Protein AF-A0AAV3QDL3-F1 (afdb_monomer)

Organism: Lithospermum erythrorhizon (NCBI:txid34254)

Nearest PDB structures (foldseek):
  8r7c-assembly2_E  TM=6.552E-01  e=3.019E+00  Homo sapiens

Secondary structure (DSSP, 8-state):
--TTTT----S---EETTEETTTTS-HHHHHHHHHHHHHHHHHTS-TTSS-HHHHHHHHHHHHHHHHHHHHHHS---HHHHHHHH-

Radius of gyration: 17.23 Å; Cα contacts (8 Å, |Δi|>4): 35; chains: 1; bounding box: 37×18×56 Å

Structure (mmCIF, N/CA/C/O backbone):
data_AF-A0AAV3QDL3-F1
#
_entry.id   AF-A0AAV3QDL3-F1
#
loop_
_atom_site.group_PDB
_atom_site.id
_atom_site.type_symbol
_atom_site.label_atom_id
_atom_site.label_alt_id
_atom_site.label_comp_id
_atom_site.label_asym_id
_atom_site.label_entity_id
_atom_site.label_seq_id
_atom_site.pdbx_PDB_ins_code
_atom_site.Cartn_x
_atom_site.Cartn_y
_atom_site.Cartn_z
_atom_site.occupancy
_atom_site.B_iso_or_equiv
_atom_site.auth_seq_id
_atom_site.auth_comp_id
_atom_site.auth_asym_id
_atom_site.auth_atom_id
_atom_site.pdbx_PDB_model_num
ATOM 1 N N . MET A 1 1 ? 17.943 -8.458 -35.359 1.00 48.28 1 MET A N 1
ATOM 2 C CA . MET A 1 1 ? 16.756 -9.298 -35.061 1.00 48.28 1 MET A CA 1
ATOM 3 C C . MET A 1 1 ? 15.423 -8.543 -34.972 1.00 48.28 1 MET A C 1
ATOM 5 O O . MET A 1 1 ? 14.407 -9.196 -35.122 1.00 48.28 1 MET A O 1
ATOM 9 N N . ARG A 1 2 ? 15.360 -7.218 -34.742 1.00 51.47 2 ARG A N 1
ATOM 10 C CA . ARG A 1 2 ? 14.068 -6.495 -34.611 1.00 51.47 2 ARG A CA 1
ATOM 11 C C . ARG A 1 2 ? 13.398 -6.137 -35.947 1.00 51.47 2 ARG A C 1
ATOM 13 O O . ARG A 1 2 ? 12.182 -6.148 -36.034 1.00 51.47 2 ARG A O 1
ATOM 20 N N . SER A 1 3 ? 14.184 -5.897 -36.996 1.00 57.22 3 SER A N 1
ATOM 21 C CA . SER A 1 3 ? 13.696 -5.580 -38.346 1.00 57.22 3 SER A CA 1
ATOM 22 C C . SER A 1 3 ? 13.229 -6.794 -39.158 1.00 57.22 3 SER A C 1
ATOM 24 O O . SER A 1 3 ? 12.579 -6.619 -40.177 1.00 57.22 3 SER A O 1
ATOM 26 N N . ILE A 1 4 ? 13.534 -8.019 -38.716 1.00 66.62 4 ILE A N 1
ATOM 27 C CA . ILE A 1 4 ? 13.197 -9.251 -39.453 1.00 66.62 4 ILE A CA 1
ATOM 28 C C . ILE A 1 4 ? 11.715 -9.622 -39.263 1.00 66.62 4 ILE A C 1
ATOM 30 O O . ILE A 1 4 ? 11.120 -10.241 -40.134 1.00 66.62 4 ILE A O 1
ATOM 34 N N . LEU A 1 5 ? 11.106 -9.220 -38.140 1.00 75.25 5 LEU A N 1
ATOM 35 C CA . LEU A 1 5 ? 9.745 -9.622 -37.757 1.00 75.25 5 LEU A CA 1
ATOM 36 C C . LEU A 1 5 ? 8.667 -8.563 -38.046 1.00 75.25 5 LEU A C 1
ATOM 38 O O . LEU A 1 5 ? 7.501 -8.809 -37.761 1.00 75.25 5 LEU A O 1
ATOM 42 N N . GLY A 1 6 ? 9.028 -7.381 -38.564 1.00 67.50 6 GLY A N 1
ATOM 43 C CA . GLY A 1 6 ? 8.059 -6.330 -38.920 1.00 67.50 6 GLY A CA 1
ATOM 44 C C . GLY A 1 6 ? 7.182 -5.817 -37.766 1.00 67.50 6 GLY A C 1
ATOM 45 O O . GLY A 1 6 ? 6.145 -5.210 -38.011 1.00 67.50 6 GLY A O 1
ATOM 46 N N . MET A 1 7 ? 7.557 -6.067 -36.507 1.00 66.12 7 MET A N 1
ATOM 47 C CA . MET A 1 7 ? 6.725 -5.723 -35.354 1.00 66.12 7 MET A CA 1
ATOM 48 C C . MET A 1 7 ? 6.902 -4.262 -34.936 1.00 66.12 7 MET A C 1
ATOM 50 O O . MET A 1 7 ? 8.003 -3.825 -34.599 1.00 66.12 7 MET A O 1
ATOM 54 N N . GLN A 1 8 ? 5.789 -3.528 -34.921 1.00 64.25 8 GLN A N 1
ATOM 55 C CA . GLN A 1 8 ? 5.699 -2.171 -34.389 1.00 64.25 8 GLN A CA 1
ATOM 56 C C . GLN A 1 8 ? 5.746 -2.214 -32.853 1.00 64.25 8 GLN A C 1
ATOM 58 O O . GLN A 1 8 ? 5.045 -3.008 -32.224 1.00 64.25 8 GLN A O 1
ATOM 63 N N . GLU A 1 9 ? 6.586 -1.377 -32.238 1.00 63.16 9 GLU A N 1
ATOM 64 C CA . GLU A 1 9 ? 6.681 -1.277 -30.779 1.00 63.16 9 GLU A CA 1
ATOM 65 C C . GLU A 1 9 ? 5.378 -0.682 -30.224 1.00 63.16 9 GLU A C 1
ATOM 67 O O . GLU A 1 9 ? 5.104 0.510 -30.367 1.00 63.16 9 GLU A O 1
ATOM 72 N N . VAL A 1 10 ? 4.548 -1.522 -29.602 1.00 62.94 10 VAL A N 1
ATOM 73 C CA . VAL A 1 10 ? 3.342 -1.070 -28.901 1.00 62.94 10 VAL A CA 1
ATOM 74 C C . VAL A 1 10 ? 3.783 -0.415 -27.594 1.00 62.94 10 VAL A C 1
ATOM 76 O O . VAL A 1 10 ? 4.100 -1.092 -26.618 1.00 62.94 10 VAL A O 1
ATOM 79 N N . SER A 1 11 ? 3.827 0.916 -27.586 1.00 58.53 11 SER A N 1
ATOM 80 C CA . SER A 1 11 ? 4.322 1.723 -26.462 1.00 58.53 11 SER A CA 1
ATOM 81 C C . SER A 1 11 ? 3.425 1.680 -25.220 1.00 58.53 11 SER A C 1
ATOM 83 O O . SER A 1 11 ? 3.900 1.915 -24.110 1.00 58.53 11 SER A O 1
ATOM 85 N N . TYR A 1 12 ? 2.138 1.358 -25.383 1.00 57.97 12 TYR A N 1
ATOM 86 C CA . TYR A 1 12 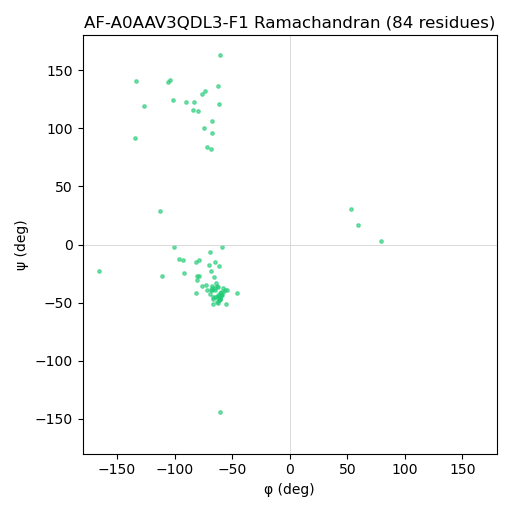? 1.168 1.298 -24.294 1.00 57.97 12 TYR A CA 1
ATOM 87 C C . TYR A 1 12 ? 0.324 0.026 -24.384 1.00 57.97 12 TYR A C 1
ATOM 89 O O . TYR A 1 12 ? -0.720 -0.026 -25.030 1.00 57.97 12 TYR A O 1
ATOM 97 N N . GLN A 1 13 ? 0.784 -1.020 -23.707 1.00 60.25 13 G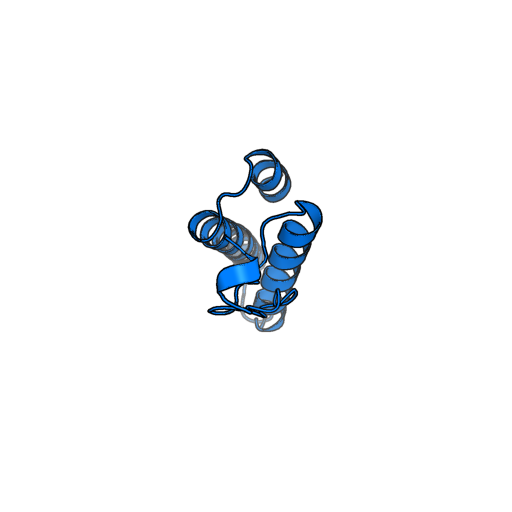LN A N 1
ATOM 98 C CA . GLN A 1 13 ? -0.062 -2.151 -23.349 1.00 60.25 13 GLN A CA 1
ATOM 99 C C . GLN A 1 13 ? -0.769 -1.742 -22.056 1.00 60.25 13 GLN A C 1
ATOM 101 O O . GLN A 1 13 ? -0.091 -1.467 -21.070 1.00 60.25 13 GLN A O 1
ATOM 106 N N . GLY A 1 14 ? -2.096 -1.602 -22.079 1.00 64.06 14 GLY A N 1
ATOM 107 C CA . GLY A 1 14 ? -2.897 -1.088 -20.961 1.00 64.06 14 GLY A CA 1
ATOM 108 C C . GLY A 1 14 ? -2.802 -1.906 -19.660 1.00 64.06 14 GLY A C 1
ATOM 109 O O . GLY A 1 14 ? -1.763 -2.445 -19.282 1.00 64.06 14 GLY A O 1
ATOM 110 N N . ASN A 1 15 ? -3.901 -2.015 -18.917 1.00 64.94 15 ASN A N 1
ATOM 111 C CA . ASN A 1 15 ? -3.899 -2.810 -17.688 1.00 64.94 15 ASN A CA 1
ATOM 112 C C . ASN A 1 15 ? -4.036 -4.305 -18.023 1.00 64.94 15 ASN A C 1
ATOM 114 O O . ASN A 1 15 ? -5.094 -4.724 -18.490 1.00 64.94 15 ASN A O 1
ATOM 118 N N . TYR A 1 16 ? -3.019 -5.121 -17.743 1.00 65.88 16 TYR A N 1
ATOM 119 C CA . TYR A 1 16 ? -3.136 -6.580 -17.763 1.00 65.88 16 TYR A CA 1
ATOM 120 C C . TYR A 1 16 ? -3.546 -7.077 -16.374 1.00 65.88 16 TYR A C 1
ATOM 122 O O . TYR A 1 16 ? -2.890 -6.772 -15.379 1.00 65.88 16 TYR A O 1
ATOM 130 N N . LEU A 1 17 ? -4.667 -7.802 -16.279 1.00 66.94 17 LEU A N 1
ATOM 131 C CA . LEU A 1 17 ? -5.235 -8.283 -15.003 1.00 66.94 17 LEU A CA 1
ATOM 132 C C . LEU A 1 17 ? -5.446 -7.165 -13.957 1.00 66.94 17 LEU A C 1
ATOM 134 O O . LEU A 1 17 ? -5.348 -7.378 -12.750 1.00 66.94 17 LEU A O 1
ATOM 138 N N . GLY A 1 18 ? -5.722 -5.945 -14.426 1.00 67.44 18 GLY A N 1
ATOM 139 C CA . GLY A 1 18 ? -5.916 -4.771 -13.573 1.00 67.44 18 GLY A CA 1
ATOM 140 C C . GLY A 1 18 ? -4.629 -4.117 -13.060 1.00 67.44 18 GLY A C 1
ATOM 141 O O . GLY A 1 18 ? -4.744 -3.143 -12.315 1.00 67.44 18 GLY A O 1
ATOM 142 N N . LEU A 1 19 ? -3.454 -4.611 -13.471 1.00 66.81 19 LEU A N 1
ATOM 143 C CA . LEU A 1 19 ? -2.118 -4.068 -13.207 1.00 66.81 19 LEU A CA 1
ATOM 144 C C . LEU A 1 19 ? -1.569 -3.404 -14.474 1.00 66.81 19 LEU A C 1
ATOM 146 O O . LEU A 1 19 ? -1.742 -3.932 -15.567 1.00 66.81 19 LEU A O 1
ATOM 150 N N . LEU A 1 20 ? -0.897 -2.257 -14.355 1.00 67.75 20 LEU A N 1
ATOM 151 C CA . LEU A 1 20 ? -0.271 -1.609 -15.514 1.00 67.75 20 LEU A CA 1
ATOM 152 C C . LEU A 1 20 ? 0.785 -2.550 -16.108 1.00 67.75 20 LEU A C 1
ATOM 154 O O . LEU A 1 20 ? 1.753 -2.894 -15.425 1.00 67.75 20 LEU A O 1
ATOM 158 N N . SER A 1 21 ? 0.634 -2.926 -17.380 1.00 63.03 21 SER A N 1
ATOM 159 C CA . SER A 1 21 ? 1.582 -3.832 -18.055 1.00 63.03 21 SER A CA 1
ATOM 160 C C . SER A 1 21 ? 3.001 -3.250 -18.133 1.00 63.03 21 SER A C 1
ATOM 162 O O . SER A 1 21 ? 3.965 -3.987 -18.301 1.00 63.03 21 SER A O 1
ATOM 164 N N . HIS A 1 22 ? 3.135 -1.929 -17.959 1.00 63.19 22 HIS A N 1
ATOM 165 C CA . HIS A 1 22 ? 4.397 -1.190 -17.942 1.00 63.19 22 HIS A CA 1
ATOM 166 C C . HIS A 1 22 ? 4.742 -0.596 -16.552 1.00 63.19 22 HIS A C 1
ATOM 168 O O . HIS A 1 22 ? 5.442 0.413 -16.447 1.00 63.19 22 HIS A O 1
ATOM 174 N N . ILE A 1 23 ? 4.308 -1.207 -15.439 1.00 64.00 23 ILE A N 1
ATOM 175 C CA . ILE A 1 23 ? 4.942 -0.923 -14.136 1.00 64.00 23 ILE A CA 1
ATOM 176 C C . ILE A 1 23 ? 6.372 -1.475 -14.193 1.00 64.00 23 ILE A C 1
ATOM 178 O O . ILE A 1 23 ? 6.619 -2.664 -14.017 1.00 64.00 23 ILE A O 1
ATOM 182 N N . GLY A 1 24 ? 7.341 -0.618 -14.504 1.00 59.28 24 GLY A N 1
ATOM 183 C CA . GLY A 1 24 ? 8.721 -1.089 -14.642 1.00 59.28 24 GLY A CA 1
ATOM 184 C C . GLY A 1 24 ? 9.802 -0.022 -14.662 1.00 59.28 24 GLY A C 1
ATOM 185 O O . GLY A 1 24 ? 10.940 -0.335 -14.326 1.00 59.28 24 GLY A O 1
ATOM 186 N N . ARG A 1 25 ? 9.487 1.234 -15.009 1.00 60.09 25 ARG A N 1
ATOM 187 C CA . ARG A 1 25 ? 10.538 2.250 -15.213 1.00 60.09 25 ARG A CA 1
ATOM 188 C C . ARG A 1 25 ? 10.580 3.366 -14.169 1.00 60.09 25 ARG A C 1
ATOM 190 O O . ARG A 1 25 ? 11.654 3.901 -13.920 1.00 60.09 25 ARG A O 1
ATOM 197 N N . SER A 1 26 ? 9.463 3.706 -13.519 1.00 71.94 26 SER A N 1
ATOM 198 C CA . SER A 1 26 ? 9.400 4.856 -12.603 1.00 71.94 26 SER A CA 1
ATOM 199 C C . SER A 1 26 ? 8.874 4.495 -11.216 1.00 71.94 26 SER A C 1
ATOM 201 O O . SER A 1 26 ? 7.711 4.132 -11.053 1.00 71.94 26 SER A O 1
ATOM 203 N N . LYS A 1 27 ? 9.704 4.701 -10.181 1.00 71.31 27 LYS A N 1
ATOM 204 C CA . LYS A 1 27 ? 9.312 4.536 -8.766 1.00 71.31 27 LYS A CA 1
ATOM 205 C C . LYS A 1 27 ? 8.077 5.374 -8.403 1.00 71.31 27 LYS A C 1
ATOM 207 O O . LYS A 1 27 ? 7.205 4.912 -7.673 1.00 71.31 27 LYS A O 1
ATOM 212 N N . ARG A 1 28 ? 7.993 6.596 -8.944 1.00 76.38 28 ARG A N 1
ATOM 213 C CA . ARG A 1 28 ? 6.887 7.538 -8.699 1.00 76.38 28 ARG A CA 1
ATOM 214 C C . ARG A 1 28 ? 5.571 7.049 -9.298 1.00 76.38 28 ARG A C 1
ATOM 216 O O . ARG A 1 28 ? 4.519 7.244 -8.702 1.00 76.38 28 ARG A O 1
ATOM 223 N N . GLU A 1 29 ? 5.631 6.422 -10.468 1.00 77.38 29 GLU A N 1
ATOM 224 C CA . GLU A 1 29 ? 4.451 5.892 -11.153 1.00 77.38 29 GLU A CA 1
ATOM 225 C C . GLU A 1 29 ? 3.865 4.696 -10.402 1.00 77.38 29 GLU A C 1
ATOM 227 O O . GLU A 1 29 ? 2.660 4.652 -10.167 1.00 77.38 29 GLU A O 1
ATOM 232 N N . VAL A 1 30 ? 4.725 3.790 -9.926 1.00 78.12 30 VAL A N 1
ATOM 233 C CA . VAL A 1 30 ? 4.305 2.666 -9.077 1.00 78.12 30 VAL A CA 1
ATOM 234 C C . VAL A 1 30 ? 3.653 3.159 -7.791 1.00 78.12 30 VAL A C 1
ATOM 236 O O . VAL A 1 30 ? 2.582 2.679 -7.425 1.00 78.12 30 VAL A O 1
ATOM 239 N N . PHE A 1 31 ? 4.275 4.125 -7.112 1.00 79.62 31 PHE A N 1
ATOM 240 C CA . PHE A 1 31 ? 3.723 4.680 -5.879 1.00 79.62 31 PHE A CA 1
ATOM 241 C C . PHE A 1 31 ? 2.347 5.311 -6.119 1.00 79.62 31 PHE A C 1
ATOM 243 O O . PHE A 1 31 ? 1.394 5.008 -5.404 1.00 79.62 31 PHE A O 1
ATOM 250 N N . ARG A 1 32 ? 2.208 6.119 -7.177 1.00 83.44 32 ARG A N 1
ATOM 251 C CA . ARG A 1 32 ? 0.926 6.730 -7.553 1.00 83.44 32 ARG A CA 1
ATOM 252 C C . ARG A 1 32 ? -0.136 5.680 -7.874 1.00 83.44 32 ARG A C 1
ATOM 254 O O . ARG A 1 32 ? -1.276 5.824 -7.447 1.00 83.44 32 ARG A O 1
ATOM 261 N N . TYR A 1 33 ? 0.239 4.621 -8.589 1.00 83.25 33 TYR A N 1
ATOM 262 C CA . TYR A 1 33 ? -0.655 3.508 -8.890 1.00 83.25 33 TYR A CA 1
ATOM 263 C C . TYR A 1 33 ? -1.145 2.811 -7.611 1.00 83.25 33 TYR A C 1
ATOM 265 O O . TYR A 1 33 ? -2.344 2.586 -7.454 1.00 83.25 33 TYR A O 1
ATOM 273 N N . ILE A 1 34 ? -0.239 2.513 -6.674 1.00 83.69 34 ILE A N 1
ATOM 274 C CA . ILE A 1 34 ? -0.583 1.889 -5.389 1.00 83.69 34 ILE A CA 1
ATOM 275 C C . ILE A 1 34 ? -1.521 2.791 -4.582 1.00 83.69 34 ILE A C 1
ATOM 277 O O . ILE A 1 34 ? -2.555 2.314 -4.115 1.00 83.69 34 ILE A O 1
ATOM 281 N N . MET A 1 35 ? -1.202 4.083 -4.464 1.00 85.38 35 MET A N 1
ATOM 282 C CA . MET A 1 35 ? -2.031 5.047 -3.735 1.00 85.38 35 MET A CA 1
ATOM 283 C C . MET A 1 35 ? -3.429 5.178 -4.341 1.00 85.38 35 MET A C 1
ATOM 285 O O . MET A 1 35 ? -4.412 5.104 -3.609 1.00 85.38 35 MET A O 1
ATOM 289 N N . GLY A 1 36 ? -3.537 5.259 -5.670 1.00 88.19 36 GLY A N 1
ATOM 290 C CA . GLY A 1 36 ? -4.835 5.276 -6.348 1.00 88.19 36 GLY A CA 1
ATOM 291 C C . GLY A 1 36 ? -5.666 4.026 -6.043 1.00 88.19 36 GLY A C 1
ATOM 292 O O . GLY A 1 36 ? -6.837 4.128 -5.690 1.00 88.19 36 GLY A O 1
ATOM 293 N N . LYS A 1 37 ? -5.050 2.835 -6.061 1.00 86.75 37 LYS A N 1
ATOM 294 C CA . LYS A 1 37 ? -5.745 1.586 -5.704 1.00 86.75 37 LYS A CA 1
ATOM 295 C C . LYS A 1 37 ? -6.194 1.549 -4.243 1.00 86.75 37 LYS A C 1
ATOM 297 O O . LYS A 1 37 ? -7.259 1.000 -3.963 1.00 86.75 37 LYS A O 1
ATOM 302 N N . VAL A 1 38 ? -5.401 2.091 -3.317 1.00 87.00 38 VAL A N 1
ATOM 303 C CA . VAL A 1 38 ? -5.794 2.219 -1.904 1.00 87.00 38 VAL A CA 1
ATOM 304 C C . VAL A 1 38 ? -7.017 3.128 -1.793 1.00 87.00 38 VAL A C 1
ATOM 306 O O . VAL A 1 38 ? -8.011 2.730 -1.187 1.00 87.00 38 VAL A O 1
ATOM 309 N N . GLU A 1 39 ? -6.982 4.307 -2.413 1.00 87.38 39 GLU A N 1
ATOM 310 C CA . GLU A 1 39 ? -8.098 5.257 -2.387 1.00 87.38 39 GLU A CA 1
ATOM 311 C C . GLU A 1 39 ? -9.380 4.674 -2.983 1.00 87.38 39 GLU A C 1
ATOM 313 O O . GLU A 1 39 ? -10.443 4.812 -2.377 1.00 87.38 39 GLU A O 1
ATOM 318 N N . ASP A 1 40 ? -9.295 3.973 -4.114 1.00 87.81 40 ASP A N 1
ATOM 319 C CA . ASP A 1 40 ? -10.449 3.331 -4.751 1.00 87.81 40 ASP A CA 1
ATOM 320 C C . ASP A 1 40 ? -11.109 2.303 -3.820 1.00 87.81 40 ASP A C 1
ATOM 322 O O . ASP A 1 40 ? -12.335 2.260 -3.676 1.00 87.81 40 ASP A O 1
ATOM 326 N N . ARG A 1 41 ? -10.296 1.487 -3.133 1.00 85.56 41 ARG A N 1
ATOM 327 C CA . ARG A 1 41 ? -10.790 0.495 -2.164 1.00 85.56 41 ARG A CA 1
ATOM 328 C C . ARG A 1 41 ? -11.405 1.152 -0.935 1.00 85.56 41 ARG A C 1
ATOM 330 O O . ARG A 1 41 ? -12.400 0.647 -0.419 1.00 85.56 41 ARG A O 1
ATOM 337 N N . MET A 1 42 ? -10.845 2.275 -0.496 1.00 83.19 42 MET A N 1
ATOM 338 C CA . MET A 1 42 ? -11.358 3.048 0.632 1.00 83.19 42 MET A CA 1
ATOM 339 C C . MET A 1 42 ? -12.666 3.776 0.289 1.00 83.19 42 MET A C 1
ATOM 341 O O . MET A 1 42 ? -13.580 3.786 1.113 1.00 83.19 42 MET A O 1
ATOM 345 N N . ARG A 1 43 ? -12.803 4.333 -0.924 1.00 83.19 43 ARG A N 1
ATOM 346 C CA . ARG A 1 43 ? -14.029 5.017 -1.390 1.00 83.19 43 ARG A CA 1
ATOM 347 C C . ARG A 1 43 ? -15.231 4.083 -1.473 1.00 83.19 43 ARG A C 1
ATOM 349 O O . ARG A 1 43 ? -16.341 4.501 -1.160 1.00 83.19 43 ARG A O 1
ATOM 356 N N . GLY A 1 44 ? -15.021 2.824 -1.857 1.00 76.88 44 GLY A N 1
ATOM 357 C CA . GLY A 1 44 ? -16.086 1.817 -1.910 1.00 76.88 44 GLY A CA 1
ATOM 358 C C . GLY A 1 44 ? -16.612 1.378 -0.538 1.00 76.88 44 GLY A C 1
ATOM 359 O O . GLY A 1 44 ? -17.581 0.621 -0.466 1.00 76.88 44 GLY A O 1
ATOM 360 N N . TRP A 1 45 ? -15.991 1.821 0.558 1.00 77.69 45 TRP A N 1
ATOM 361 C CA . TRP A 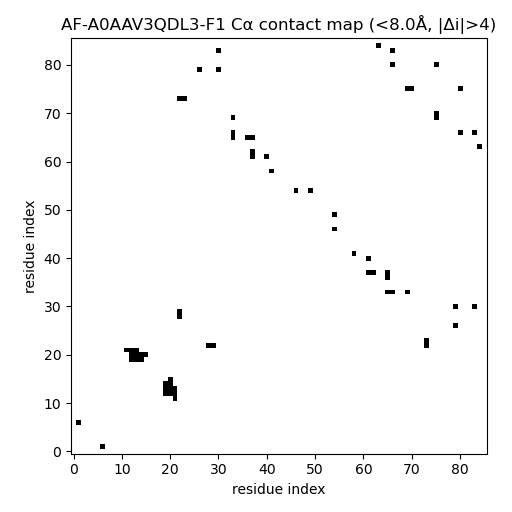1 45 ? -16.248 1.285 1.887 1.00 77.69 45 TRP A CA 1
ATOM 362 C C . TRP A 1 45 ? -17.171 2.189 2.720 1.00 77.69 45 TRP A C 1
ATOM 364 O O . TRP A 1 45 ? -16.891 3.365 2.959 1.00 77.69 45 TRP A O 1
ATOM 374 N N . LYS A 1 46 ? -18.289 1.637 3.220 1.00 65.75 46 LYS A N 1
ATOM 375 C CA . LYS A 1 46 ? -19.249 2.354 4.083 1.00 65.75 46 LYS A CA 1
ATOM 376 C C . LYS A 1 46 ? -18.657 2.578 5.480 1.00 65.75 46 LYS A C 1
ATOM 378 O O . LYS A 1 4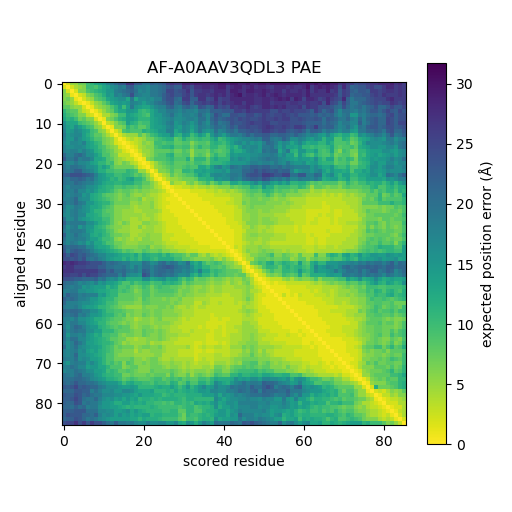6 ? -18.957 1.861 6.433 1.00 65.75 46 LYS A O 1
ATOM 383 N N . GLY A 1 47 ? -17.870 3.642 5.635 1.00 64.06 47 GLY A N 1
ATOM 384 C CA . GLY A 1 47 ? -17.220 4.036 6.894 1.00 64.06 47 GLY A CA 1
ATOM 385 C C . GLY A 1 47 ? -18.148 4.311 8.093 1.00 64.06 47 GLY A C 1
ATOM 386 O O . GLY A 1 47 ? -17.651 4.589 9.181 1.00 64.06 47 GLY A O 1
ATOM 387 N N . LYS A 1 48 ? -19.477 4.233 7.942 1.00 63.97 48 LYS A N 1
ATOM 388 C CA . LYS A 1 48 ? -20.447 4.374 9.044 1.00 63.97 48 LYS A CA 1
ATOM 389 C C . LYS A 1 48 ? -20.644 3.092 9.871 1.00 63.97 48 LYS A C 1
ATOM 391 O O . LYS A 1 48 ? -21.190 3.190 10.960 1.00 63.97 48 LYS A O 1
ATOM 396 N N . LEU A 1 49 ? -20.197 1.924 9.391 1.00 74.38 49 LEU A N 1
ATOM 397 C CA . LEU A 1 49 ? -20.412 0.635 10.075 1.00 74.38 49 LEU A CA 1
ATOM 398 C C . LEU A 1 49 ? -19.277 0.216 11.025 1.00 74.38 49 LEU A C 1
ATOM 400 O O . LEU A 1 49 ? -19.454 -0.708 11.810 1.00 74.38 49 LEU A O 1
ATOM 404 N N . LEU A 1 50 ? -18.112 0.870 10.968 1.00 79.62 50 LEU A N 1
ATOM 405 C CA . LEU A 1 50 ? -16.968 0.526 11.817 1.00 79.62 50 LEU A CA 1
ATOM 406 C C . LEU A 1 50 ? -16.775 1.509 12.965 1.00 79.62 50 LEU A C 1
ATOM 408 O O . LEU A 1 50 ? -16.831 2.729 12.786 1.00 79.62 50 LEU A O 1
ATOM 412 N N . SER A 1 51 ? -16.406 0.954 14.119 1.00 88.31 51 SER A N 1
ATOM 413 C CA . SER A 1 51 ? -15.822 1.707 15.225 1.00 88.31 51 SER A CA 1
ATOM 414 C C . SER A 1 51 ? -14.512 2.385 14.800 1.00 88.31 51 SER A C 1
ATOM 416 O O . SER A 1 51 ? -13.883 2.012 13.805 1.00 88.31 51 SER A O 1
ATOM 418 N N . GLN A 1 52 ? -14.055 3.374 15.572 1.00 86.00 52 GLN A N 1
ATOM 419 C CA . GLN A 1 52 ? -12.784 4.062 15.298 1.00 86.00 52 GLN A CA 1
ATOM 420 C C . GLN A 1 52 ? -11.590 3.093 15.268 1.00 86.00 52 GLN A C 1
ATOM 422 O O . GLN A 1 52 ? -10.709 3.215 14.417 1.00 86.00 52 GLN A O 1
ATOM 427 N N . ALA A 1 53 ? -11.590 2.087 16.146 1.00 89.00 53 ALA A N 1
ATOM 428 C CA . ALA A 1 53 ? -10.593 1.020 16.135 1.00 89.00 53 ALA A CA 1
ATOM 429 C C . ALA A 1 53 ? -10.685 0.172 14.856 1.00 89.00 53 ALA A C 1
ATOM 431 O O . ALA A 1 53 ? -9.670 -0.061 14.200 1.00 89.00 53 ALA A O 1
ATOM 432 N N . GLY A 1 54 ? -11.900 -0.207 14.445 1.00 87.19 54 GLY A N 1
ATOM 433 C CA . GLY A 1 54 ? -12.126 -0.959 13.210 1.00 87.19 54 GLY A CA 1
ATOM 434 C C . GLY A 1 54 ? -11.627 -0.216 11.970 1.00 87.19 54 GLY A C 1
ATOM 435 O O . GLY A 1 54 ? -10.979 -0.812 11.112 1.00 87.19 54 GLY A O 1
ATOM 436 N N . LYS A 1 55 ? -11.844 1.104 11.901 1.00 86.31 55 LYS A N 1
ATOM 437 C CA . LYS A 1 55 ? -11.340 1.946 10.802 1.00 86.31 55 LYS A CA 1
ATOM 438 C C . LYS A 1 55 ? -9.816 1.923 10.712 1.00 86.31 55 LYS A C 1
ATOM 440 O O . LYS A 1 55 ? -9.283 1.755 9.620 1.00 86.31 55 LYS A O 1
ATOM 445 N N . LYS A 1 56 ? -9.114 2.044 11.845 1.00 89.12 56 LYS A N 1
ATOM 446 C CA . LYS A 1 56 ? -7.640 1.994 11.885 1.00 89.12 56 LYS A CA 1
ATOM 447 C C . LYS A 1 56 ? -7.103 0.648 11.399 1.00 89.12 56 LYS A C 1
ATOM 449 O O . LYS A 1 56 ? -6.170 0.615 10.598 1.00 89.12 56 LYS A O 1
ATOM 454 N N . VAL A 1 57 ? -7.709 -0.451 11.849 1.00 90.69 57 VAL A N 1
ATOM 455 C CA . VAL A 1 57 ? -7.321 -1.807 11.428 1.00 90.69 57 VAL A CA 1
ATOM 456 C C . VAL A 1 57 ? -7.553 -1.998 9.933 1.00 90.69 57 VAL A C 1
ATOM 458 O O . VAL A 1 57 ? -6.671 -2.489 9.234 1.00 90.69 57 VAL A O 1
ATOM 461 N N . MET A 1 58 ? -8.704 -1.558 9.427 1.00 86.44 58 MET A N 1
ATOM 462 C CA . MET A 1 58 ? -9.035 -1.656 8.010 1.00 86.44 58 MET A CA 1
ATOM 463 C C . MET A 1 58 ? -8.055 -0.871 7.136 1.00 86.44 58 MET A C 1
ATOM 465 O O . MET A 1 58 ? -7.549 -1.425 6.163 1.00 86.44 58 MET A O 1
ATOM 469 N N . ILE A 1 59 ? -7.756 0.383 7.494 1.00 88.31 59 ILE A N 1
ATOM 470 C CA . ILE A 1 59 ? -6.778 1.201 6.764 1.00 88.31 59 ILE A CA 1
ATOM 471 C C . ILE A 1 59 ? -5.445 0.456 6.701 1.00 88.31 59 ILE A C 1
ATOM 473 O O . ILE A 1 59 ? -4.942 0.224 5.607 1.00 88.31 59 ILE A O 1
ATOM 477 N N . LYS A 1 60 ? -4.933 -0.013 7.847 1.00 89.44 60 LYS A N 1
ATOM 478 C CA . LYS A 1 60 ? -3.672 -0.766 7.919 1.00 89.44 60 LYS A CA 1
ATOM 479 C C . LYS A 1 60 ? -3.688 -2.033 7.058 1.00 89.44 60 LYS A C 1
ATOM 481 O O . LYS A 1 60 ? -2.693 -2.350 6.409 1.00 89.44 60 LYS A O 1
ATOM 486 N N . ALA A 1 61 ? -4.800 -2.765 7.048 1.00 89.94 61 ALA A N 1
ATOM 487 C CA . ALA A 1 61 ? -4.937 -3.984 6.260 1.00 89.94 61 ALA A CA 1
ATOM 488 C C . ALA A 1 61 ? -4.913 -3.694 4.750 1.00 89.94 61 ALA A C 1
ATOM 490 O O . ALA A 1 61 ? -4.167 -4.339 4.011 1.00 89.94 61 ALA A O 1
ATOM 491 N N . VAL A 1 62 ? -5.680 -2.698 4.295 1.00 88.19 62 VAL A N 1
ATOM 492 C CA . VAL A 1 62 ? -5.766 -2.319 2.874 1.00 88.19 62 VAL A CA 1
ATOM 493 C C . VAL A 1 62 ? -4.441 -1.740 2.380 1.00 88.19 62 VAL A C 1
ATOM 495 O O . VAL A 1 62 ? -3.959 -2.1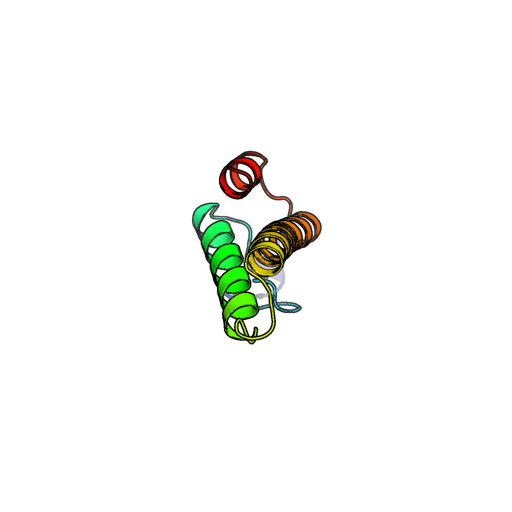52 1.321 1.00 88.19 62 VAL A O 1
ATOM 498 N N . THR A 1 63 ? -3.821 -0.842 3.151 1.00 87.12 63 THR A N 1
ATOM 499 C CA . THR A 1 63 ? -2.527 -0.252 2.784 1.00 87.12 63 THR A CA 1
ATOM 500 C C . THR A 1 63 ? -1.402 -1.273 2.769 1.00 87.12 63 THR A C 1
ATOM 502 O O . THR A 1 63 ? -0.484 -1.106 1.982 1.00 87.12 63 THR A O 1
ATOM 505 N N . SER A 1 64 ? -1.470 -2.347 3.561 1.00 87.56 64 SER A N 1
ATOM 506 C CA . SER A 1 64 ? -0.453 -3.410 3.542 1.00 87.56 64 SER A CA 1
ATOM 507 C C . SER A 1 64 ? -0.667 -4.408 2.398 1.00 87.56 64 SER A C 1
ATOM 509 O O . SER A 1 64 ? 0.287 -4.817 1.736 1.00 87.56 64 SER A O 1
ATOM 511 N N . ALA A 1 65 ? -1.913 -4.809 2.130 1.00 88.00 65 ALA A N 1
ATOM 512 C CA . ALA A 1 65 ? -2.215 -5.858 1.154 1.00 88.00 65 ALA A CA 1
ATOM 513 C C . ALA A 1 65 ? -1.890 -5.450 -0.295 1.00 88.00 65 ALA A C 1
ATOM 515 O O . ALA A 1 65 ? -1.380 -6.262 -1.072 1.00 88.00 65 ALA A O 1
ATOM 516 N N . ILE A 1 66 ? -2.153 -4.191 -0.661 1.00 85.50 66 ILE A N 1
ATOM 517 C CA . ILE A 1 66 ? -1.966 -3.698 -2.034 1.00 85.50 66 ILE A CA 1
ATOM 518 C C . ILE A 1 66 ? -0.474 -3.683 -2.437 1.00 85.50 66 ILE A C 1
ATOM 520 O O . ILE A 1 66 ? -0.141 -4.293 -3.456 1.00 85.50 66 ILE A O 1
ATOM 524 N N . PRO A 1 67 ? 0.458 -3.097 -1.660 1.00 82.12 67 PRO A N 1
ATOM 525 C CA . PRO A 1 67 ? 1.895 -3.196 -1.915 1.00 82.12 67 PRO A CA 1
ATOM 526 C C . PRO A 1 67 ? 2.419 -4.629 -1.983 1.00 82.12 67 PRO A C 1
ATOM 528 O O . PRO A 1 67 ? 3.269 -4.923 -2.823 1.00 82.12 67 PRO A O 1
ATOM 531 N N . ILE A 1 68 ? 1.926 -5.531 -1.123 1.00 84.38 68 ILE A N 1
ATOM 532 C CA . ILE A 1 68 ? 2.338 -6.944 -1.126 1.00 84.38 68 ILE A CA 1
ATOM 533 C C . ILE A 1 68 ? 1.964 -7.604 -2.456 1.00 84.38 68 ILE A C 1
ATOM 535 O O . ILE A 1 68 ? 2.783 -8.316 -3.039 1.00 84.38 68 ILE A O 1
ATOM 539 N N . PHE A 1 69 ? 0.759 -7.341 -2.964 1.00 81.56 69 PHE A N 1
ATOM 540 C CA . PHE A 1 69 ? 0.318 -7.849 -4.260 1.00 81.56 69 PHE A CA 1
ATOM 541 C C . PHE A 1 69 ? 1.171 -7.298 -5.411 1.00 81.56 69 PHE A C 1
ATOM 543 O O . PHE A 1 69 ? 1.712 -8.073 -6.199 1.00 81.56 69 PHE A O 1
ATOM 550 N N . VAL A 1 70 ? 1.383 -5.978 -5.465 1.00 77.88 70 VAL A N 1
ATOM 551 C CA . VAL A 1 70 ? 2.191 -5.351 -6.528 1.00 77.88 70 VAL A CA 1
ATOM 552 C C . VAL A 1 70 ? 3.641 -5.852 -6.494 1.00 77.88 70 VAL A C 1
ATOM 554 O O . VAL A 1 70 ? 4.221 -6.104 -7.546 1.00 77.88 70 VAL A O 1
ATOM 557 N N . ARG A 1 71 ? 4.209 -6.097 -5.307 1.00 74.00 71 ARG A N 1
ATOM 558 C CA . ARG A 1 71 ? 5.543 -6.702 -5.146 1.00 74.00 71 ARG A CA 1
ATOM 559 C C . ARG A 1 71 ? 5.625 -8.135 -5.673 1.00 74.00 71 ARG A C 1
ATOM 561 O O . ARG A 1 71 ? 6.680 -8.541 -6.143 1.00 74.00 71 ARG A O 1
ATOM 568 N N . LYS A 1 72 ? 4.547 -8.918 -5.582 1.00 73.69 72 LYS A N 1
ATOM 569 C CA . LYS A 1 72 ? 4.516 -10.271 -6.162 1.00 73.69 72 LYS A CA 1
ATOM 570 C C . LYS A 1 72 ? 4.431 -10.238 -7.686 1.00 73.69 72 LYS A C 1
ATOM 572 O O . LYS A 1 72 ? 5.017 -11.094 -8.337 1.00 73.69 72 LYS A O 1
ATOM 577 N N . CYS A 1 73 ? 3.721 -9.262 -8.246 1.00 71.00 73 CYS A N 1
ATOM 578 C CA . CYS A 1 73 ? 3.546 -9.133 -9.693 1.00 71.00 73 CYS A CA 1
ATOM 579 C C . CYS A 1 73 ? 4.741 -8.470 -10.393 1.00 71.00 73 CYS A C 1
ATOM 581 O O . CYS A 1 73 ? 4.985 -8.747 -11.564 1.00 71.00 73 CYS A O 1
ATOM 583 N N . PHE A 1 74 ? 5.502 -7.624 -9.690 1.00 70.94 74 PHE A N 1
ATOM 584 C CA . PHE A 1 74 ? 6.622 -6.871 -10.254 1.00 70.94 74 PHE A CA 1
ATOM 585 C C . PHE A 1 74 ? 7.858 -6.945 -9.358 1.00 70.94 74 PHE A C 1
ATOM 587 O O . PHE A 1 74 ? 7.760 -6.814 -8.139 1.00 70.94 74 PHE A O 1
ATOM 594 N N . LYS A 1 75 ? 9.051 -7.058 -9.959 1.00 68.38 75 LYS A N 1
ATOM 595 C CA . LYS A 1 75 ? 10.327 -6.880 -9.244 1.00 68.38 75 LYS A CA 1
ATOM 596 C C . LYS A 1 75 ? 10.483 -5.412 -8.824 1.00 68.38 75 LYS A C 1
ATOM 598 O O . LYS A 1 75 ? 11.122 -4.620 -9.510 1.00 68.38 75 LYS A O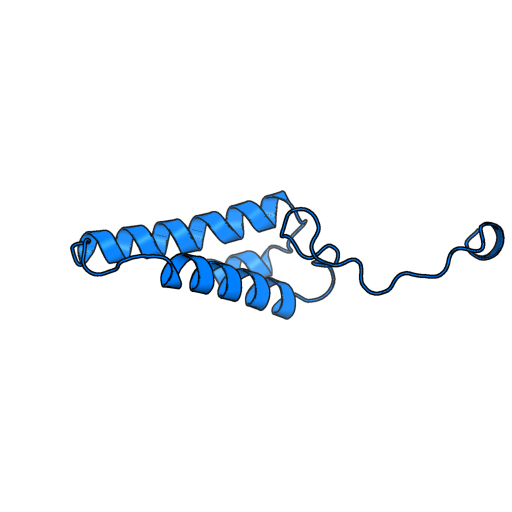 1
ATOM 603 N N . LEU A 1 76 ? 9.867 -5.038 -7.706 1.00 64.62 76 LEU A N 1
ATOM 604 C CA . LEU A 1 76 ? 9.986 -3.703 -7.125 1.00 64.62 76 LEU A CA 1
ATOM 605 C C . LEU A 1 76 ? 11.339 -3.552 -6.425 1.00 64.62 76 LEU A C 1
ATOM 607 O O . LEU A 1 76 ? 11.708 -4.375 -5.591 1.00 64.62 76 LEU A O 1
ATOM 611 N N . SER A 1 77 ? 12.067 -2.475 -6.730 1.00 62.16 77 SER A N 1
ATOM 612 C CA . SER A 1 77 ? 13.290 -2.124 -5.999 1.00 62.16 77 SER A CA 1
ATOM 613 C C . SER A 1 77 ? 12.967 -1.845 -4.525 1.00 62.16 77 SER A C 1
ATOM 615 O O . SER A 1 77 ? 12.015 -1.108 -4.260 1.00 62.16 77 SER A O 1
ATOM 617 N N . VAL A 1 78 ? 13.787 -2.356 -3.600 1.00 61.66 78 VAL A N 1
ATOM 618 C CA . VAL A 1 78 ? 13.608 -2.273 -2.132 1.00 61.66 78 VAL A CA 1
ATOM 619 C C . VAL A 1 78 ? 13.230 -0.865 -1.651 1.00 61.66 78 VAL A C 1
ATOM 621 O O . VAL A 1 78 ? 12.257 -0.712 -0.927 1.00 61.66 78 VAL A O 1
ATOM 624 N N . GLY A 1 79 ? 13.856 0.186 -2.190 1.00 62.06 79 GLY A N 1
ATOM 625 C CA . GLY A 1 79 ? 13.546 1.563 -1.786 1.00 62.06 79 GLY A CA 1
ATOM 626 C C . GLY A 1 79 ? 12.124 2.067 -2.102 1.00 62.06 79 GLY A C 1
ATOM 627 O O . GLY A 1 79 ? 11.722 3.089 -1.563 1.00 62.06 79 GLY A O 1
ATOM 628 N N . ILE A 1 80 ? 11.337 1.406 -2.963 1.00 63.09 80 ILE A N 1
ATOM 629 C CA . ILE A 1 80 ? 9.900 1.735 -3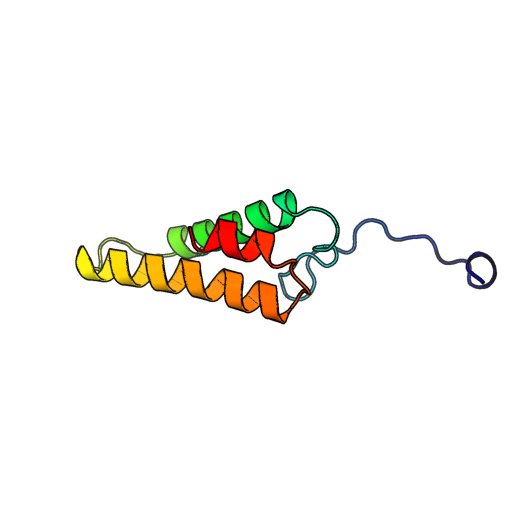.128 1.00 63.09 80 ILE A CA 1
ATOM 630 C C . ILE A 1 80 ? 9.097 1.184 -1.944 1.00 63.09 80 ILE A C 1
ATOM 632 O O . ILE A 1 80 ? 8.136 1.806 -1.507 1.00 63.09 80 ILE A O 1
ATOM 636 N N . ILE A 1 81 ? 9.495 0.019 -1.433 1.00 63.62 81 ILE A N 1
ATOM 637 C CA . ILE A 1 81 ? 8.827 -0.665 -0.325 1.00 63.62 81 ILE A CA 1
ATOM 638 C C . ILE A 1 81 ? 9.009 0.132 0.969 1.00 63.62 81 ILE A C 1
ATOM 640 O O . ILE A 1 81 ? 8.049 0.279 1.718 1.00 63.62 81 ILE A O 1
ATOM 644 N N . ASP A 1 82 ? 10.192 0.702 1.189 1.00 66.94 82 ASP A N 1
ATOM 645 C CA . ASP A 1 82 ? 10.477 1.498 2.389 1.00 66.94 82 ASP A CA 1
ATOM 646 C C . ASP A 1 82 ? 9.631 2.778 2.442 1.00 66.94 82 ASP A C 1
ATOM 648 O O . ASP A 1 82 ? 9.077 3.111 3.482 1.00 66.94 82 ASP A O 1
ATOM 652 N N . ASN A 1 83 ? 9.421 3.434 1.295 1.00 65.62 83 ASN A N 1
ATOM 653 C CA . ASN A 1 83 ? 8.533 4.600 1.187 1.00 65.62 83 ASN A CA 1
ATOM 654 C C . ASN A 1 83 ? 7.039 4.260 1.346 1.00 65.62 83 ASN A C 1
ATOM 656 O O . ASN A 1 83 ? 6.232 5.160 1.542 1.00 65.62 83 ASN A O 1
ATOM 660 N N . LEU A 1 84 ? 6.651 2.988 1.202 1.00 63.91 84 LEU A N 1
ATOM 661 C CA . LEU A 1 84 ? 5.267 2.532 1.387 1.00 63.91 84 LEU A CA 1
ATOM 662 C C . LEU A 1 84 ? 4.977 2.069 2.819 1.00 63.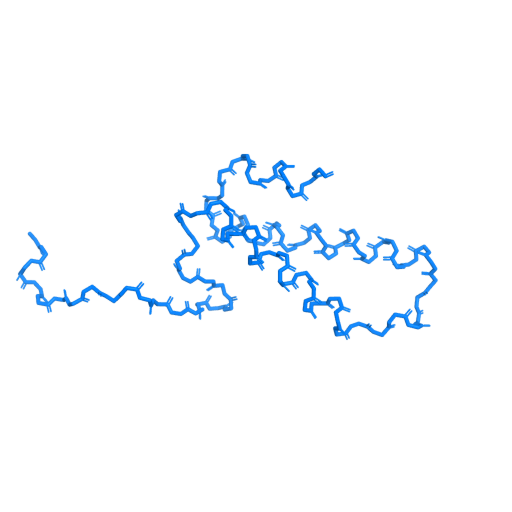91 84 LEU A C 1
ATOM 664 O O . LEU A 1 84 ? 3.815 2.035 3.214 1.00 63.91 84 LEU A O 1
ATOM 668 N N . ASN A 1 85 ? 6.011 1.658 3.557 1.00 61.94 85 ASN A N 1
ATOM 669 C CA . ASN A 1 85 ? 5.900 1.183 4.937 1.00 61.94 85 ASN A CA 1
ATOM 670 C C . ASN A 1 85 ? 6.199 2.270 5.983 1.00 61.94 85 ASN A C 1
ATOM 672 O O . ASN A 1 85 ? 5.963 2.021 7.166 1.00 61.94 85 ASN A O 1
ATOM 676 N N . SER A 1 86 ? 6.760 3.409 5.565 1.00 52.03 86 SER A N 1
ATOM 677 C CA . SER A 1 86 ? 6.999 4.582 6.415 1.00 52.03 86 SER A CA 1
ATOM 678 C C . SER A 1 86 ? 5.745 5.430 6.579 1.00 52.03 86 SER A C 1
ATOM 680 O O . SER A 1 86 ? 5.693 6.120 7.620 1.0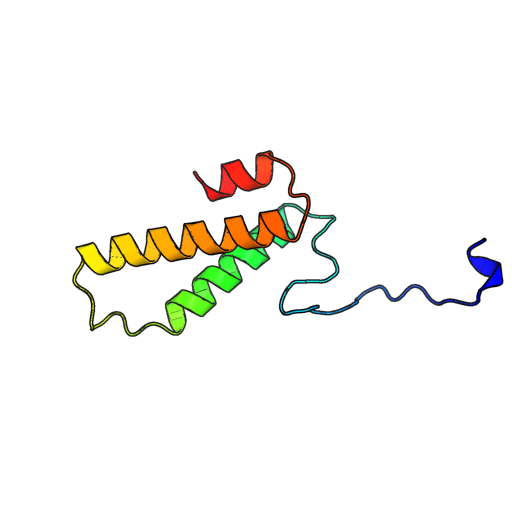0 52.03 86 SER A O 1
#

Sequence (86 aa):
MRSILGMQEVSYQGNYLGLLSHIGRSKREVFRYIMGKVEDRMRGWKGKLLSQAGKKVMIKAVTSAIPIFVRKCFKLSVGIIDNLNS

pLDDT: mean 73.65, std 11.23, range [48.28, 90.69]

Mean predicted aligned error: 10.98 Å

Solvent-accessible surface area (backbone atoms only — not comparable to full-atom values): 5505 Å² total; per-residue (Å²): 124,70,80,81,70,75,67,77,85,76,89,76,60,61,63,54,96,82,38,61,66,70,71,80,83,50,73,67,57,50,52,53,52,52,50,51,53,43,50,56,59,54,70,75,47,74,73,84,80,51,54,76,68,51,48,54,53,49,50,54,50,50,61,51,52,53,57,55,51,52,49,73,79,32,96,65,60,67,75,56,53,54,72,70,75,107

Foldseek 3Di:
DVVVPPDDPPPADQDDVNHGPPPPDDLVVVLVSLVVQLVVVVVPDPPVVDDPVRVVVVSVVSLVPSVVVVVVVDVDDPVSVVVSVD